Protein AF-A0A061QFP6-F1 (afdb_monomer_lite)

Foldseek 3Di:
DPVVVVVVVVVVVVVVVVVVVVVVVQADEFQDFDDAQVNHDCAGQEPRGGDNDNPDPVVVVVVVVVVVD

InterPro domains:
  IPR013141 Conotoxin-I, conserved site [PS60019] (27-54)
  IPR020242 Conotoxin I2 [PF17557] (27-63)

pLDDT: mean 70.3, std 13.75, range [44.69, 88.38]

Secondary structure (DSSP, 8-state):
--HHHHHHHHHHHHHHHHHHHHHHHSSB-TT-B-SSGGGBSSSEEETTEEES----TTHHHHHHHHTT-

Organism: Conus lividus (NCBI:txid89426)

Radius of gyration: 21.9 Å; chains: 1; bounding box: 52×12×67 Å

Sequence (69 aa):
MMFRLASVGCFLLVIGFLDLVVLSHHCRFEDDHCTVDTDCCSLNCCYGTCTGYCGGGKRAQLHKLLRHR

Structure (mmCIF, N/CA/C/O backbone):
data_AF-A0A061QFP6-F1
#
_entry.id   AF-A0A061QFP6-F1
#
loop_
_atom_site.group_PDB
_atom_site.id
_atom_site.type_symbol
_atom_site.label_atom_id
_atom_site.label_alt_id
_atom_site.label_comp_id
_atom_site.label_asym_id
_atom_site.label_entity_id
_atom_site.label_seq_id
_atom_site.pdbx_PDB_ins_code
_atom_site.Cartn_x
_atom_site.Cartn_y
_atom_site.Cartn_z
_atom_site.occupancy
_atom_site.B_iso_or_equiv
_atom_site.auth_seq_id
_atom_site.auth_comp_id
_atom_site.auth_asym_id
_atom_site.auth_atom_id
_atom_site.pdbx_PDB_model_num
ATOM 1 N N . MET A 1 1 ? -28.970 -4.618 37.346 1.00 47.38 1 MET A N 1
ATOM 2 C CA . MET A 1 1 ? -29.378 -4.041 36.044 1.00 47.38 1 MET A CA 1
ATOM 3 C C . MET A 1 1 ? -28.135 -3.417 35.387 1.00 47.38 1 MET A C 1
ATOM 5 O O . MET A 1 1 ? -27.946 -2.220 35.471 1.00 47.38 1 MET A O 1
ATOM 9 N N . MET A 1 2 ? -27.215 -4.230 34.845 1.00 52.47 2 MET A N 1
ATOM 10 C CA . MET A 1 2 ? -25.902 -3.770 34.317 1.00 52.47 2 MET A CA 1
ATOM 11 C C . MET A 1 2 ? -25.405 -4.577 33.098 1.00 52.47 2 MET A C 1
ATOM 13 O O . MET A 1 2 ? -24.541 -4.118 32.363 1.00 52.47 2 MET A O 1
ATOM 17 N N . PHE A 1 3 ? -26.016 -5.731 32.800 1.00 44.69 3 PHE A N 1
ATOM 18 C CA . PHE A 1 3 ? -25.663 -6.588 31.657 1.00 44.69 3 PHE A CA 1
ATOM 19 C C . PHE A 1 3 ? -25.931 -5.963 30.278 1.00 44.69 3 PHE A C 1
ATOM 21 O O . PHE A 1 3 ? -25.402 -6.424 29.271 1.00 44.69 3 PHE A O 1
ATOM 28 N N . ARG A 1 4 ? -26.749 -4.904 30.217 1.00 52.50 4 ARG A N 1
ATOM 29 C CA . ARG A 1 4 ? -27.114 -4.241 28.957 1.00 52.50 4 ARG A CA 1
ATOM 30 C C . ARG A 1 4 ? -25.982 -3.354 28.415 1.00 52.50 4 ARG A C 1
ATOM 32 O O . ARG A 1 4 ? -25.799 -3.332 27.206 1.00 52.50 4 ARG A O 1
ATOM 39 N N . LEU A 1 5 ? -25.189 -2.689 29.271 1.00 50.41 5 LEU A N 1
ATOM 40 C CA . LEU A 1 5 ? -24.096 -1.811 28.811 1.00 50.41 5 LEU A CA 1
ATOM 41 C C . LEU A 1 5 ? -22.911 -2.599 28.235 1.00 50.41 5 LEU A C 1
ATOM 43 O O . LEU A 1 5 ? -22.376 -2.221 27.197 1.00 50.41 5 LEU A O 1
ATOM 47 N N . ALA A 1 6 ? -22.541 -3.719 28.865 1.00 55.09 6 ALA A N 1
ATOM 48 C CA . ALA A 1 6 ? -21.458 -4.577 28.376 1.00 55.09 6 ALA A CA 1
ATOM 49 C C . ALA A 1 6 ? -21.789 -5.202 27.009 1.00 55.09 6 ALA A C 1
ATOM 51 O O . ALA A 1 6 ? -20.921 -5.333 26.152 1.00 55.09 6 ALA A O 1
ATOM 52 N N . SER A 1 7 ? -23.063 -5.538 26.788 1.00 63.66 7 SER A N 1
ATOM 53 C CA . SER A 1 7 ? -23.527 -6.127 25.534 1.00 63.66 7 SER A CA 1
ATOM 54 C C . SER A 1 7 ? -23.442 -5.134 24.371 1.00 63.66 7 SER A C 1
ATOM 56 O O . SER A 1 7 ? -22.844 -5.459 23.350 1.00 63.66 7 SER A O 1
ATOM 58 N N . VAL A 1 8 ? -23.947 -3.905 24.538 1.00 66.75 8 VAL A N 1
ATOM 59 C CA . VAL A 1 8 ? -23.902 -2.870 23.485 1.00 66.75 8 VAL A CA 1
ATOM 60 C C . VAL A 1 8 ? -22.464 -2.453 23.164 1.00 66.75 8 VAL A C 1
ATOM 62 O O . VAL A 1 8 ? -22.124 -2.295 21.995 1.00 66.75 8 VAL A O 1
ATOM 65 N N . GLY A 1 9 ? -21.597 -2.349 24.179 1.00 71.19 9 GLY A N 1
ATOM 66 C CA . GLY A 1 9 ? -20.174 -2.064 23.973 1.00 71.19 9 GLY A CA 1
ATOM 67 C C . GLY A 1 9 ? -19.463 -3.142 23.151 1.00 71.19 9 GLY A C 1
ATOM 68 O O . GLY A 1 9 ? -18.715 -2.819 22.232 1.00 71.19 9 GLY A O 1
ATOM 69 N N . CYS A 1 10 ? -19.749 -4.420 23.417 1.00 73.12 10 CYS A N 1
ATOM 70 C CA . CYS A 1 10 ? -19.194 -5.528 22.637 1.00 73.12 10 CYS A CA 1
ATOM 71 C C . CYS A 1 10 ? -19.645 -5.487 21.171 1.00 73.12 10 CYS A C 1
ATOM 73 O O . CYS A 1 10 ? -18.829 -5.682 20.276 1.00 73.12 10 CYS A O 1
ATOM 75 N N . PHE A 1 11 ? -20.922 -5.188 20.912 1.00 75.00 11 PHE A N 1
ATOM 76 C CA . PHE A 1 11 ? -21.419 -5.056 19.540 1.00 75.00 11 PHE A CA 1
ATOM 77 C C . PHE A 1 11 ? -20.731 -3.915 18.784 1.00 75.00 11 PHE A C 1
ATOM 79 O O . PHE A 1 11 ? -20.333 -4.110 17.641 1.00 75.00 11 PHE A O 1
ATOM 86 N N . LEU A 1 12 ? -20.529 -2.757 19.419 1.00 75.06 12 LEU A N 1
ATOM 87 C CA . LEU A 1 12 ? -19.829 -1.628 18.797 1.00 75.06 12 LEU A CA 1
ATOM 88 C C . LEU A 1 12 ? -18.357 -1.936 18.504 1.00 75.06 12 LEU A C 1
ATOM 90 O O . LEU A 1 12 ? -17.865 -1.565 17.441 1.00 75.06 12 LEU A O 1
ATOM 94 N N . LEU A 1 13 ? -17.669 -2.649 19.403 1.00 76.62 13 LEU A N 1
ATOM 95 C CA . LEU A 1 13 ? -16.300 -3.108 19.156 1.00 76.62 13 LEU A CA 1
ATOM 96 C C . LEU A 1 13 ? -16.250 -4.040 17.945 1.00 76.62 13 LEU A C 1
ATOM 98 O O . LEU A 1 13 ? -15.458 -3.812 17.038 1.00 76.62 13 LEU A O 1
ATOM 102 N N . VAL A 1 14 ? -17.127 -5.046 17.897 1.00 78.44 14 VAL A N 1
ATOM 103 C CA . VAL A 1 14 ? -17.205 -5.992 16.775 1.00 78.44 14 VAL A CA 1
ATOM 104 C C . VAL A 1 14 ? -17.467 -5.261 15.458 1.00 78.44 14 VAL A C 1
ATOM 106 O O . VAL A 1 14 ? -16.752 -5.502 14.492 1.00 78.44 14 VAL A O 1
ATOM 1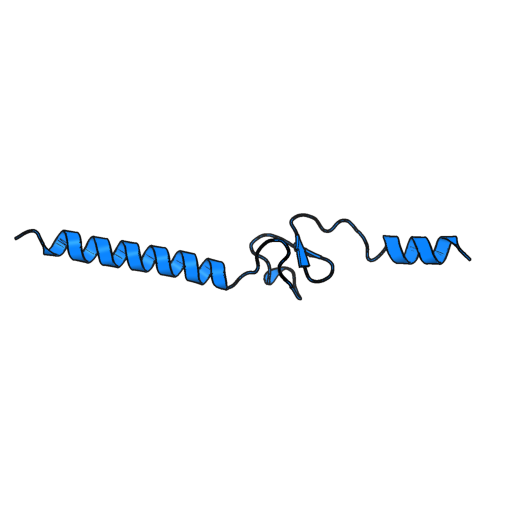09 N N . ILE A 1 15 ? -18.418 -4.322 15.425 1.00 77.06 15 ILE A N 1
ATOM 110 C CA . ILE A 1 15 ? -18.707 -3.516 14.228 1.00 77.06 15 ILE A CA 1
ATOM 111 C C . ILE A 1 15 ? -17.470 -2.717 13.799 1.00 77.06 15 ILE A C 1
ATOM 113 O O . ILE A 1 15 ? -17.111 -2.765 12.630 1.00 77.06 15 ILE A O 1
ATOM 117 N N . GLY A 1 16 ? -16.774 -2.053 14.728 1.00 73.38 16 GLY A N 1
ATOM 118 C CA . GLY A 1 16 ? -15.553 -1.304 14.414 1.00 73.38 16 GLY A CA 1
ATOM 119 C C . GLY A 1 16 ? -14.423 -2.181 13.861 1.00 73.38 16 GLY A C 1
ATOM 120 O O . GLY A 1 16 ? -13.754 -1.787 12.909 1.00 73.38 16 GLY A O 1
ATOM 121 N N . PHE A 1 17 ? -14.234 -3.388 14.404 1.00 68.00 17 PHE A N 1
ATOM 122 C CA . PHE A 1 17 ? -13.265 -4.352 13.871 1.00 68.00 17 PHE A CA 1
ATOM 123 C C . PHE A 1 17 ? -13.653 -4.851 12.475 1.00 68.00 17 PHE A C 1
ATOM 125 O O . PHE A 1 17 ? -12.784 -4.972 11.616 1.00 68.00 17 PHE A O 1
ATOM 132 N N . LEU A 1 18 ? -14.939 -5.117 12.231 1.00 67.12 18 LEU A N 1
ATOM 133 C CA . LEU A 1 18 ? -15.437 -5.512 10.912 1.00 67.12 18 LEU A CA 1
ATOM 134 C C . LEU A 1 18 ? -15.267 -4.398 9.879 1.00 67.12 18 LEU A C 1
ATOM 136 O O . LEU A 1 18 ? -14.819 -4.685 8.776 1.00 67.12 18 LEU A O 1
ATOM 140 N N . ASP A 1 19 ? -15.566 -3.149 10.231 1.00 65.50 19 ASP A N 1
ATOM 141 C CA . ASP A 1 19 ? -15.403 -1.999 9.336 1.00 65.50 19 ASP A CA 1
ATOM 142 C C . ASP A 1 19 ? -13.927 -1.803 8.954 1.00 65.50 19 ASP A C 1
ATOM 144 O O . ASP A 1 19 ? -13.588 -1.669 7.779 1.00 65.50 19 ASP A O 1
ATOM 148 N N . LEU A 1 20 ? -13.023 -1.917 9.935 1.00 64.56 20 LEU A N 1
ATOM 149 C CA . LEU A 1 20 ? -11.579 -1.835 9.714 1.00 64.56 20 LEU A CA 1
ATOM 150 C C . LEU A 1 20 ? -11.061 -2.978 8.820 1.00 64.56 20 LEU A C 1
ATOM 152 O O . LEU A 1 20 ? -10.238 -2.751 7.932 1.00 64.56 20 LEU A O 1
ATOM 156 N N . VAL A 1 21 ? -11.552 -4.205 9.028 1.00 62.41 21 VAL A N 1
ATOM 157 C CA . VAL A 1 21 ? -11.188 -5.387 8.225 1.00 62.41 21 VAL A CA 1
ATOM 158 C C . VAL A 1 21 ? -11.762 -5.305 6.809 1.00 62.41 21 VAL A C 1
ATOM 160 O O . VAL A 1 21 ? -11.059 -5.629 5.857 1.00 62.41 21 VAL A O 1
ATOM 163 N N . VAL A 1 22 ? -13.002 -4.840 6.641 1.00 60.91 22 VAL A N 1
ATOM 164 C CA . VAL A 1 22 ? -13.635 -4.652 5.325 1.00 60.91 22 VAL A CA 1
ATOM 165 C C . VAL A 1 22 ? -12.928 -3.555 4.535 1.00 60.91 22 VAL A C 1
ATOM 167 O O . VAL A 1 22 ? -12.639 -3.751 3.354 1.00 60.91 22 VAL A O 1
ATOM 170 N N . LEU A 1 23 ? -12.577 -2.441 5.181 1.00 57.72 23 LEU A N 1
ATOM 171 C CA . LEU A 1 23 ? -11.795 -1.378 4.553 1.00 57.72 23 LEU A CA 1
ATOM 172 C C . LEU A 1 23 ? -10.406 -1.880 4.128 1.00 57.72 23 LEU A C 1
ATOM 174 O O . LEU A 1 23 ? -9.950 -1.571 3.030 1.00 57.72 23 LEU A O 1
ATOM 178 N N . SER A 1 24 ? -9.781 -2.729 4.950 1.00 58.81 24 SER A N 1
ATOM 179 C CA . SER A 1 24 ? -8.501 -3.377 4.632 1.00 58.81 24 SER A CA 1
ATOM 180 C C . SER A 1 24 ? -8.606 -4.412 3.505 1.00 58.81 24 SER A C 1
ATOM 182 O O . SER A 1 24 ? -7.612 -4.706 2.858 1.00 58.81 24 SER A O 1
ATOM 184 N N . HIS A 1 25 ? -9.793 -4.971 3.253 1.00 62.75 25 HIS A N 1
ATOM 185 C CA . HIS A 1 25 ? -10.009 -5.986 2.218 1.00 62.75 25 HIS A CA 1
ATOM 186 C C . HIS A 1 25 ? -10.235 -5.404 0.819 1.00 62.75 25 HIS A C 1
ATOM 188 O O . HIS A 1 25 ? -10.158 -6.137 -0.170 1.00 62.75 25 HIS A O 1
ATOM 194 N N . HIS A 1 26 ? -10.553 -4.112 0.730 1.00 71.56 26 HIS A N 1
ATOM 195 C CA . HIS A 1 26 ? -10.838 -3.453 -0.542 1.00 71.56 26 HIS A CA 1
ATOM 196 C C . HIS A 1 26 ? -9.585 -3.015 -1.296 1.00 71.56 26 HIS A C 1
ATOM 198 O O . HIS A 1 26 ? -9.659 -2.782 -2.501 1.00 71.56 26 HIS A O 1
ATOM 204 N N . CYS A 1 27 ? -8.458 -2.916 -0.599 1.00 81.12 27 CYS A N 1
ATOM 205 C CA . CYS A 1 27 ? -7.177 -2.582 -1.183 1.00 81.12 27 CYS A CA 1
ATOM 206 C C . CYS A 1 27 ? -6.163 -3.713 -0.943 1.00 81.12 27 CYS A C 1
ATOM 208 O O . CYS A 1 27 ? -6.335 -4.583 -0.094 1.00 81.12 27 CYS A O 1
ATOM 210 N N . ARG A 1 28 ? -5.137 -3.740 -1.781 1.00 84.62 28 ARG A N 1
ATOM 211 C CA . ARG A 1 28 ? -4.080 -4.743 -1.880 1.00 84.62 28 ARG A CA 1
ATOM 212 C C . ARG A 1 28 ? -2.869 -4.271 -1.079 1.00 84.62 28 ARG A C 1
ATOM 214 O O . ARG A 1 28 ? -2.560 -3.075 -1.079 1.00 84.62 28 ARG A O 1
ATOM 221 N N . PHE A 1 29 ? -2.200 -5.188 -0.391 1.00 83.19 29 PHE A N 1
ATOM 222 C CA . PHE A 1 29 ? -1.025 -4.876 0.423 1.00 83.19 29 PHE A CA 1
ATOM 223 C C . PHE A 1 29 ? 0.261 -4.963 -0.405 1.00 83.19 29 PHE A C 1
ATOM 225 O O . PHE A 1 29 ? 0.219 -5.204 -1.605 1.00 83.19 29 PHE A O 1
ATOM 232 N N . GLU A 1 30 ? 1.416 -4.690 0.201 1.00 84.31 30 GLU A N 1
ATOM 233 C CA . GLU A 1 30 ? 2.703 -4.783 -0.498 1.00 84.31 30 GLU A CA 1
ATOM 234 C C . GLU A 1 30 ? 2.910 -6.185 -1.106 1.00 84.31 30 GLU A C 1
ATOM 236 O O . GLU A 1 30 ? 2.496 -7.183 -0.521 1.00 84.31 30 G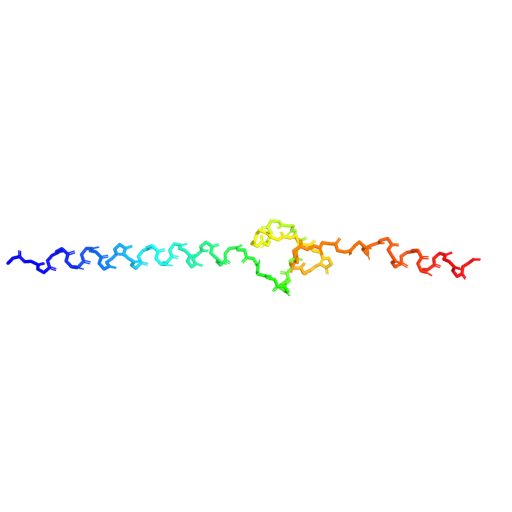LU A O 1
ATOM 241 N N . ASP A 1 31 ? 3.498 -6.237 -2.305 1.00 83.12 31 ASP A N 1
ATOM 242 C CA . ASP A 1 31 ? 3.712 -7.439 -3.131 1.00 83.12 31 ASP A CA 1
ATOM 243 C C . ASP A 1 31 ? 2.452 -8.116 -3.702 1.00 83.12 31 ASP A C 1
ATOM 245 O O . ASP A 1 31 ? 2.563 -9.026 -4.531 1.00 83.12 31 ASP A O 1
ATOM 249 N N . ASP A 1 32 ? 1.252 -7.641 -3.365 1.00 85.94 32 ASP A N 1
ATOM 250 C CA . ASP A 1 32 ? 0.032 -8.132 -3.998 1.00 85.94 32 ASP A CA 1
ATOM 251 C C . ASP A 1 32 ? -0.078 -7.685 -5.457 1.00 85.94 32 ASP A C 1
ATOM 253 O O . ASP A 1 32 ? 0.341 -6.591 -5.847 1.00 85.94 32 ASP A O 1
ATOM 257 N N . HIS A 1 33 ? -0.733 -8.519 -6.268 1.00 86.00 33 HIS A N 1
ATOM 258 C CA . HIS A 1 33 ? -1.017 -8.192 -7.659 1.00 86.00 33 HIS A CA 1
ATOM 259 C C . HIS A 1 33 ? -2.037 -7.054 -7.776 1.00 86.00 33 HIS A C 1
ATOM 261 O O . HIS A 1 33 ? -3.118 -7.113 -7.176 1.00 86.00 33 HIS A O 1
ATOM 267 N N . CYS A 1 34 ? -1.718 -6.074 -8.616 1.00 85.56 34 CYS A N 1
ATOM 268 C CA . CYS A 1 34 ? -2.533 -4.892 -8.865 1.00 85.56 34 CYS A CA 1
ATOM 269 C C . CYS A 1 34 ? -2.583 -4.555 -10.358 1.00 85.56 34 CYS A C 1
ATOM 271 O O . CYS A 1 34 ? -1.698 -4.918 -11.137 1.00 85.56 34 CYS A O 1
ATOM 273 N N . THR A 1 35 ? -3.614 -3.814 -10.747 1.00 85.38 35 THR A N 1
ATOM 274 C CA . THR A 1 35 ? -3.792 -3.300 -12.111 1.00 85.38 35 THR A CA 1
ATOM 275 C C . THR A 1 35 ? -3.677 -1.786 -12.174 1.00 85.38 35 THR A C 1
ATOM 277 O O . THR A 1 35 ? -3.154 -1.249 -13.153 1.00 85.38 35 THR A O 1
ATOM 280 N N . VAL A 1 36 ? -4.145 -1.102 -11.132 1.00 81.44 36 VAL A N 1
ATOM 281 C CA . VAL A 1 36 ? -4.129 0.357 -11.004 1.00 81.44 36 VAL A CA 1
ATOM 282 C C . VAL A 1 36 ? -3.657 0.766 -9.611 1.00 81.44 36 VAL A C 1
ATOM 284 O O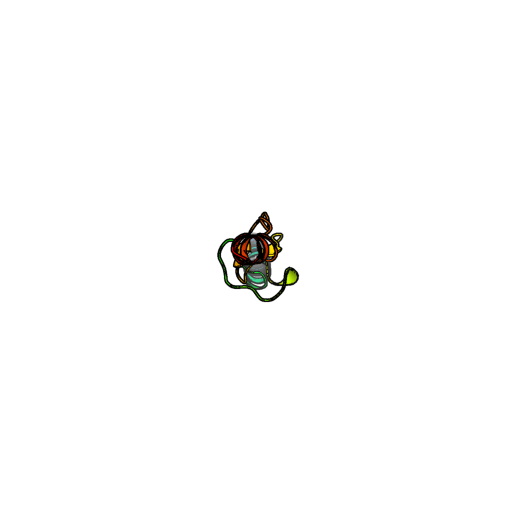 . VAL A 1 36 ? -3.774 -0.005 -8.664 1.00 81.44 36 VAL A O 1
ATOM 287 N N . ASP A 1 37 ? -3.134 1.987 -9.464 1.00 81.75 37 ASP A N 1
ATOM 288 C CA . ASP A 1 37 ? -2.623 2.489 -8.176 1.00 81.75 37 ASP A CA 1
ATOM 289 C C . ASP A 1 37 ? -3.692 2.481 -7.070 1.00 81.75 37 ASP A C 1
ATOM 291 O O . ASP A 1 37 ? -3.390 2.218 -5.912 1.00 81.75 37 ASP A O 1
ATOM 295 N N . THR A 1 38 ? -4.959 2.701 -7.433 1.00 82.06 38 THR A N 1
ATOM 296 C CA . THR A 1 38 ? -6.093 2.683 -6.496 1.00 82.06 38 THR A CA 1
ATOM 297 C C . THR A 1 38 ? -6.411 1.300 -5.941 1.00 82.06 38 THR A C 1
ATOM 299 O O . THR A 1 38 ? -7.164 1.208 -4.976 1.00 82.06 38 THR A O 1
ATOM 302 N N . ASP A 1 39 ? -5.865 0.236 -6.537 1.00 84.38 39 ASP A N 1
ATOM 303 C CA . ASP A 1 39 ? -6.005 -1.113 -5.993 1.00 84.38 39 ASP A CA 1
ATOM 304 C C . ASP A 1 39 ? -5.176 -1.269 -4.717 1.00 84.38 39 ASP A C 1
ATOM 306 O O . ASP A 1 39 ? -5.494 -2.129 -3.910 1.00 84.38 39 ASP A O 1
ATOM 310 N N . CYS A 1 40 ? -4.127 -0.468 -4.512 1.00 85.81 40 CYS A N 1
ATOM 311 C CA . CYS A 1 40 ? -3.171 -0.647 -3.427 1.00 85.81 40 CYS A CA 1
ATOM 312 C C . CYS A 1 40 ? -3.495 0.211 -2.193 1.00 85.81 40 CYS A C 1
ATOM 314 O O . CYS A 1 40 ? -3.866 1.381 -2.301 1.00 85.81 40 CYS A O 1
ATOM 316 N N . CYS A 1 41 ? -3.304 -0.344 -0.992 1.00 85.94 41 CYS A N 1
ATOM 317 C CA . CYS A 1 41 ? -3.544 0.356 0.270 1.00 85.94 41 CYS A CA 1
ATOM 318 C C . CYS A 1 41 ? -2.452 1.403 0.527 1.00 85.94 41 CYS A C 1
ATOM 320 O O . CYS A 1 41 ? -1.468 1.128 1.208 1.00 85.94 41 CYS A O 1
ATOM 322 N N . SER A 1 42 ? -2.626 2.618 -0.003 1.00 82.50 42 SER A N 1
ATOM 323 C CA . SER A 1 42 ? -1.670 3.727 0.163 1.00 82.50 42 SER A CA 1
ATOM 324 C C . SER A 1 42 ? -0.273 3.457 -0.430 1.00 82.50 42 SER A C 1
ATOM 326 O O . SER A 1 42 ? 0.709 4.078 -0.018 1.00 82.50 42 SER A O 1
ATOM 328 N N . LEU A 1 43 ? -0.194 2.546 -1.402 1.00 87.44 43 LEU A N 1
ATOM 329 C CA . LEU A 1 43 ? 1.000 2.229 -2.189 1.00 87.44 43 LEU A CA 1
ATOM 330 C C . LEU A 1 43 ? 0.716 2.515 -3.670 1.00 87.44 43 LEU A C 1
ATOM 332 O O . LEU A 1 43 ? -0.413 2.832 -4.041 1.00 87.44 43 LEU A O 1
ATOM 336 N N . ASN A 1 44 ? 1.727 2.359 -4.520 1.00 86.06 44 ASN A N 1
ATOM 337 C CA . ASN A 1 44 ? 1.566 2.481 -5.963 1.00 86.06 44 ASN A CA 1
ATOM 338 C C . ASN A 1 44 ? 1.579 1.105 -6.622 1.00 86.06 44 ASN A C 1
ATOM 340 O O . ASN A 1 44 ? 2.287 0.195 -6.191 1.00 86.06 44 ASN A O 1
ATOM 344 N N . CYS A 1 45 ? 0.837 0.975 -7.714 1.00 86.56 45 CYS A N 1
ATOM 345 C CA . CYS A 1 45 ? 0.851 -0.209 -8.543 1.00 86.56 45 CYS A CA 1
ATOM 346 C C . CYS A 1 45 ? 1.973 -0.118 -9.579 1.00 86.56 45 CYS A C 1
ATOM 348 O O . CYS A 1 45 ? 1.864 0.528 -10.625 1.00 86.56 45 CYS A O 1
ATOM 350 N N . CYS A 1 46 ? 3.074 -0.810 -9.313 1.00 86.25 46 CYS A N 1
ATOM 351 C CA . CYS A 1 46 ? 4.263 -0.794 -10.150 1.00 86.25 46 CYS A CA 1
ATOM 352 C C . CYS A 1 46 ? 4.506 -2.199 -10.700 1.00 86.25 46 CYS A C 1
ATOM 354 O O . CYS A 1 46 ? 4.603 -3.158 -9.953 1.00 86.25 46 CYS A O 1
ATOM 356 N N . TYR A 1 47 ? 4.640 -2.343 -12.023 1.00 84.50 47 TYR A N 1
ATOM 357 C CA . TYR A 1 47 ? 4.872 -3.652 -12.673 1.00 84.50 47 TYR A CA 1
ATOM 358 C C . TYR A 1 47 ? 3.808 -4.719 -12.400 1.00 84.50 47 TYR A C 1
ATOM 360 O O . TYR A 1 47 ? 4.059 -5.903 -12.605 1.00 84.50 47 TYR A O 1
ATOM 368 N N . GLY A 1 48 ? 2.615 -4.297 -11.991 1.00 85.44 48 GLY A N 1
ATOM 369 C CA . GLY A 1 48 ? 1.548 -5.208 -11.609 1.00 85.44 48 GLY A CA 1
ATOM 370 C C . GLY A 1 48 ? 1.656 -5.712 -10.172 1.00 85.44 48 GLY A C 1
ATOM 371 O O . GLY A 1 48 ? 0.968 -6.672 -9.845 1.00 85.44 48 GLY A O 1
ATOM 372 N N . THR A 1 49 ? 2.489 -5.101 -9.324 1.00 87.88 49 THR A N 1
ATOM 373 C CA . THR A 1 49 ? 2.491 -5.337 -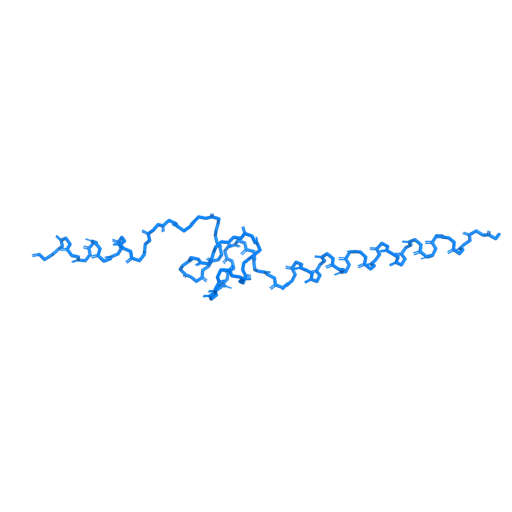7.876 1.00 87.88 49 THR A CA 1
ATOM 374 C C . THR A 1 49 ? 2.436 -4.033 -7.082 1.00 87.88 49 THR A C 1
ATOM 376 O O . THR A 1 49 ? 2.925 -2.990 -7.524 1.00 87.88 49 THR A O 1
ATOM 379 N N . CYS A 1 50 ? 1.803 -4.073 -5.913 1.00 88.38 50 CYS A N 1
ATOM 380 C CA . CYS A 1 50 ? 1.754 -2.937 -5.004 1.00 88.38 50 CYS A CA 1
ATOM 381 C C . CYS A 1 50 ? 3.108 -2.748 -4.316 1.00 88.38 50 CYS A C 1
ATO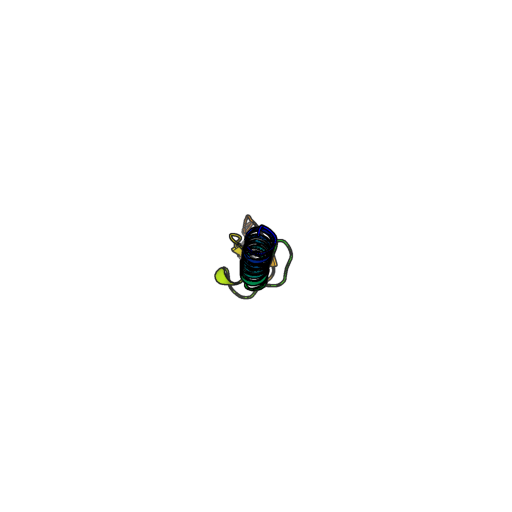M 383 O O . CYS A 1 50 ? 3.629 -3.667 -3.688 1.00 88.38 50 CYS A O 1
ATOM 385 N N . THR A 1 51 ? 3.685 -1.554 -4.410 1.00 87.81 51 THR A N 1
ATOM 386 C CA . THR A 1 51 ? 4.954 -1.217 -3.757 1.00 87.81 51 THR A CA 1
ATOM 387 C C . THR A 1 51 ? 5.000 0.261 -3.378 1.00 87.81 51 THR A C 1
ATOM 389 O O . THR A 1 51 ? 4.415 1.115 -4.048 1.00 87.81 51 THR A O 1
ATOM 392 N N . GLY A 1 52 ? 5.707 0.581 -2.292 1.00 81.81 52 GLY A N 1
ATOM 393 C CA . GLY A 1 52 ? 5.839 1.958 -1.803 1.00 81.81 52 GLY A CA 1
ATOM 394 C C . GLY A 1 52 ? 6.636 2.875 -2.734 1.00 81.81 52 GLY A C 1
ATOM 395 O O . GLY A 1 52 ? 6.553 4.096 -2.622 1.00 81.81 52 GLY A O 1
ATOM 396 N N . TYR A 1 53 ? 7.400 2.313 -3.675 1.00 79.00 53 TYR A N 1
ATOM 397 C CA . TYR A 1 53 ? 8.165 3.096 -4.638 1.00 79.00 53 TYR A CA 1
ATOM 398 C C . TYR A 1 53 ? 8.244 2.401 -5.997 1.00 79.00 53 TYR A C 1
ATOM 400 O O . TYR A 1 53 ? 8.859 1.344 -6.148 1.00 79.00 53 TYR A O 1
ATOM 408 N N . CYS A 1 54 ? 7.711 3.050 -7.034 1.00 76.56 54 CYS A N 1
ATOM 409 C CA . CYS A 1 54 ? 7.952 2.638 -8.413 1.00 76.56 54 CYS A CA 1
ATOM 410 C C . CYS A 1 54 ? 9.393 2.981 -8.822 1.00 76.56 54 CYS A C 1
ATOM 412 O O . CYS A 1 54 ? 9.648 4.005 -9.459 1.00 76.56 54 CYS A O 1
ATOM 414 N N . GLY A 1 55 ? 10.352 2.107 -8.507 1.00 68.12 55 GLY A N 1
ATOM 415 C CA . GLY A 1 55 ? 11.696 2.179 -9.083 1.00 68.12 55 GLY A CA 1
ATOM 416 C C . GLY A 1 55 ? 11.600 2.065 -10.602 1.00 68.12 55 GLY A C 1
ATOM 417 O O . GLY A 1 55 ? 11.130 1.054 -11.109 1.00 68.12 55 GLY A O 1
ATOM 418 N N . GLY A 1 56 ? 11.958 3.120 -11.338 1.00 58.97 56 GLY A N 1
ATOM 419 C CA . GLY A 1 56 ? 11.566 3.323 -12.737 1.00 58.97 56 GLY A CA 1
ATOM 420 C C . GLY A 1 56 ? 12.073 2.283 -13.742 1.00 58.97 56 GLY A C 1
ATOM 421 O O . GLY A 1 56 ? 13.201 2.354 -14.221 1.00 58.97 56 GLY A O 1
ATOM 422 N N . GLY A 1 57 ? 11.208 1.385 -14.201 1.00 57.47 57 GLY A N 1
ATOM 423 C CA . GLY A 1 57 ? 11.650 0.295 -15.089 1.00 57.47 57 GLY A CA 1
ATOM 424 C C . GLY A 1 57 ? 10.649 -0.143 -16.129 1.00 57.47 57 GLY A C 1
ATOM 425 O O . GLY A 1 57 ? 10.717 -1.257 -16.630 1.00 57.47 57 GLY A O 1
ATOM 426 N N . LYS A 1 58 ? 9.877 0.809 -16.640 1.00 52.09 58 LYS A N 1
ATOM 427 C CA . LYS A 1 58 ? 9.527 0.741 -18.064 1.00 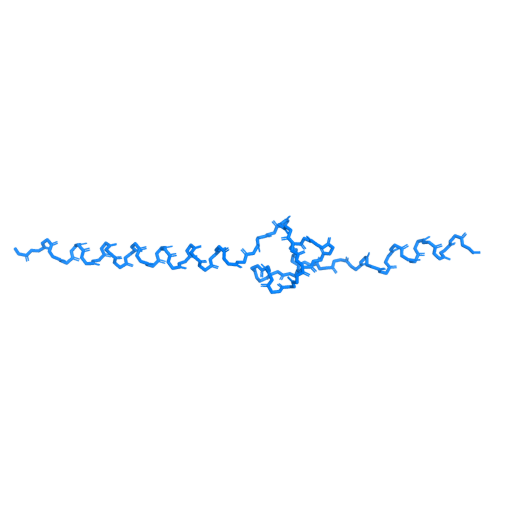52.09 58 LYS A CA 1
ATOM 428 C C . LYS A 1 58 ? 10.566 1.438 -18.957 1.00 52.09 58 LYS A C 1
ATOM 430 O O . LYS A 1 58 ? 10.691 1.088 -20.123 1.00 52.09 58 LYS A O 1
ATOM 435 N N . ARG A 1 59 ? 11.406 2.335 -18.410 1.00 51.38 59 ARG A N 1
ATOM 436 C CA . ARG A 1 59 ? 12.526 2.961 -19.151 1.00 51.38 59 ARG A CA 1
ATOM 437 C C . ARG A 1 59 ? 13.874 2.253 -18.984 1.00 51.38 59 ARG A C 1
ATOM 439 O O . ARG A 1 59 ? 14.656 2.263 -19.926 1.00 51.38 59 ARG A O 1
ATOM 446 N N . ALA A 1 60 ? 14.140 1.586 -17.859 1.00 49.62 60 ALA A N 1
ATOM 447 C CA . ALA A 1 60 ? 15.414 0.887 -17.655 1.00 49.62 60 ALA A CA 1
ATOM 448 C C . ALA A 1 60 ? 15.600 -0.337 -18.581 1.00 49.62 60 ALA A C 1
ATOM 450 O O . ALA A 1 60 ? 16.697 -0.553 -19.088 1.00 49.62 60 ALA A O 1
ATOM 451 N N . GLN A 1 61 ? 14.532 -1.095 -18.865 1.00 52.25 61 GLN A N 1
ATOM 452 C CA . GLN A 1 61 ? 14.554 -2.216 -19.822 1.00 52.25 61 GLN A CA 1
ATOM 453 C C . GLN A 1 61 ? 14.753 -1.737 -21.272 1.00 52.25 61 GLN A C 1
ATOM 455 O O . GLN A 1 61 ? 15.613 -2.257 -21.982 1.00 52.25 61 GLN A O 1
ATOM 460 N N . LEU A 1 62 ? 14.040 -0.683 -21.693 1.00 53.03 62 LEU A N 1
ATOM 461 C CA . LEU A 1 62 ? 14.200 -0.100 -23.031 1.00 53.03 62 LEU A CA 1
ATOM 462 C C . LEU A 1 62 ? 15.596 0.516 -23.229 1.00 53.03 62 LEU A C 1
ATOM 464 O O . LEU A 1 62 ? 16.191 0.362 -24.290 1.00 53.03 62 LEU A O 1
ATOM 468 N N . HIS A 1 63 ? 16.158 1.157 -22.200 1.00 53.69 63 HIS A N 1
ATOM 469 C CA . HIS A 1 63 ? 17.512 1.717 -22.254 1.00 53.69 63 HIS A CA 1
ATOM 470 C C . HIS A 1 63 ? 18.599 0.627 -22.327 1.00 53.69 63 HIS A C 1
ATOM 472 O O . HIS A 1 63 ? 19.629 0.828 -22.966 1.00 53.69 63 HIS A O 1
ATOM 478 N N . LYS A 1 64 ? 18.363 -0.554 -21.734 1.00 52.19 64 LYS A N 1
ATOM 479 C CA . LYS A 1 64 ? 19.258 -1.719 -21.858 1.00 52.19 64 LYS A CA 1
ATOM 480 C C . LYS A 1 64 ? 19.211 -2.340 -23.261 1.00 52.19 64 LYS A C 1
ATOM 482 O O . LYS A 1 64 ? 20.255 -2.726 -23.774 1.00 52.19 64 LYS A O 1
ATOM 487 N N . LEU A 1 65 ? 18.032 -2.377 -23.891 1.00 55.22 65 LEU A N 1
ATOM 488 C CA . LEU A 1 65 ? 17.847 -2.827 -25.279 1.00 55.22 65 LEU A CA 1
ATOM 489 C C . LEU A 1 65 ? 18.410 -1.831 -26.311 1.00 55.22 65 LEU A C 1
ATOM 491 O O . LEU A 1 65 ? 18.982 -2.253 -27.309 1.00 55.22 65 LEU A O 1
ATOM 495 N N . LEU A 1 66 ? 18.299 -0.520 -26.067 1.00 57.44 66 LEU A N 1
ATOM 496 C CA . LEU A 1 66 ? 18.807 0.526 -26.969 1.00 57.44 66 LEU A CA 1
ATOM 497 C C . LEU A 1 66 ? 20.327 0.740 -26.902 1.00 57.44 66 LEU A C 1
ATOM 499 O O . LEU A 1 66 ? 20.897 1.213 -27.874 1.00 57.44 66 LEU A O 1
ATOM 503 N N . ARG A 1 67 ? 20.999 0.390 -25.795 1.00 55.88 67 ARG A N 1
ATOM 504 C CA . ARG A 1 67 ? 22.470 0.499 -25.670 1.00 55.88 67 ARG A CA 1
ATOM 505 C C . ARG A 1 67 ? 23.228 -0.573 -26.478 1.00 55.88 67 ARG A C 1
ATOM 507 O O . ARG A 1 67 ? 24.431 -0.450 -26.666 1.00 55.88 67 ARG A O 1
ATOM 514 N N . HIS A 1 68 ? 22.542 -1.626 -26.922 1.00 53.19 68 HIS A N 1
ATOM 515 C CA . HIS A 1 68 ? 23.124 -2.746 -27.671 1.00 53.19 68 HIS A CA 1
ATOM 516 C C . HIS A 1 68 ? 22.937 -2.655 -29.200 1.00 53.19 68 HIS A C 1
ATOM 518 O O . HIS A 1 68 ? 23.250 -3.621 -29.897 1.00 53.19 68 HIS A O 1
ATOM 524 N N . ARG A 1 69 ? 22.440 -1.525 -29.720 1.00 47.41 69 ARG A N 1
ATOM 525 C CA . ARG A 1 69 ? 22.413 -1.193 -31.153 1.00 47.41 69 ARG A CA 1
ATOM 526 C C . ARG A 1 69 ? 23.390 -0.053 -31.416 1.00 47.41 69 ARG A C 1
ATOM 528 O O . ARG A 1 69 ? 24.021 -0.092 -32.491 1.00 47.41 69 ARG A O 1
#